Protein AF-A0A095D0M9-F1 (afdb_monomer_lite)

Secondary structure (DSSP, 8-state):
------HHHHHHHHHHHHTT-SBTTBSS--HHHHHHHHHHHHHHHTTSS---HHHHHHHHHHHTSHHHHHHHHHHHHHHHHHHHT-

Foldseek 3Di:
DPDPDDPVVVVVVLLVQQAPDQASPDDDDDVNLVVSLCVLVVCVVVVVDPDDPSSCVNNVVVCVDPVNVVVVVVVVVVVVVVVVVD

Sequence (86 aa):
MAGFGSLPAALDALESAVTGKAYVAGDRFSAADVYVGSQIDWGLQFGTIASRPAFEAYVAPLRDRPAYKRAKEIDNALIAEMQAAQ

Radius of gyration: 15.47 Å; chains: 1; bounding box: 33×43×38 Å

Structure (mmCIF, N/CA/C/O backbone):
data_AF-A0A095D0M9-F1
#
_entry.id   AF-A0A095D0M9-F1
#
loop_
_atom_site.group_PDB
_atom_site.id
_atom_site.type_symbol
_atom_site.label_atom_id
_atom_site.label_alt_id
_atom_site.label_comp_id
_atom_site.label_asym_id
_atom_site.label_entity_id
_atom_site.label_seq_id
_atom_site.pdbx_PDB_ins_code
_atom_site.Cartn_x
_atom_site.Cartn_y
_atom_site.Cartn_z
_atom_site.occupancy
_atom_site.B_iso_or_equiv
_atom_site.auth_seq_id
_atom_site.auth_comp_id
_atom_site.auth_asym_id
_atom_site.auth_atom_id
_atom_site.pdbx_PDB_model_num
ATOM 1 N N . MET A 1 1 ? -13.828 29.243 0.523 1.00 47.69 1 MET A N 1
ATOM 2 C CA . MET A 1 1 ? -12.674 28.358 0.262 1.00 47.69 1 MET A CA 1
ATOM 3 C C . MET A 1 1 ? -13.210 26.958 0.033 1.00 47.69 1 MET A C 1
ATOM 5 O O . MET A 1 1 ? -13.753 26.385 0.967 1.00 47.69 1 MET A O 1
ATOM 9 N N . ALA A 1 2 ? -13.160 26.443 -1.196 1.00 56.81 2 ALA A N 1
ATOM 10 C CA . ALA A 1 2 ? -13.532 25.055 -1.472 1.00 56.81 2 ALA A CA 1
ATOM 11 C C . ALA A 1 2 ? -12.384 24.158 -0.975 1.00 56.81 2 ALA A C 1
ATOM 13 O O . ALA A 1 2 ? -11.401 23.955 -1.679 1.00 56.81 2 ALA A O 1
ATOM 14 N N . GLY A 1 3 ? -12.429 23.764 0.299 1.00 62.59 3 GLY A N 1
ATOM 15 C CA . GLY A 1 3 ? -11.323 23.075 0.962 1.00 62.59 3 GLY A CA 1
ATOM 16 C C . GLY A 1 3 ? -11.277 21.600 0.585 1.00 62.59 3 GLY A C 1
ATOM 17 O O . GLY A 1 3 ? -11.981 20.798 1.184 1.00 62.59 3 GLY A O 1
ATOM 18 N N . PHE A 1 4 ? -10.429 21.229 -0.371 1.00 70.12 4 PHE A N 1
ATOM 19 C CA . PHE A 1 4 ? -10.190 19.835 -0.774 1.00 70.12 4 PHE A CA 1
ATOM 20 C C . PHE A 1 4 ? -9.201 19.090 0.154 1.00 70.12 4 PHE A C 1
ATOM 22 O O . PHE A 1 4 ? -8.594 18.099 -0.241 1.00 70.12 4 PHE A O 1
ATOM 29 N N . GLY A 1 5 ? -9.051 19.544 1.404 1.00 81.94 5 GLY A N 1
ATOM 30 C CA . GLY A 1 5 ? -8.133 18.961 2.388 1.00 81.94 5 GLY A CA 1
ATOM 31 C C . GLY A 1 5 ? -6.654 19.283 2.135 1.00 81.94 5 GLY A C 1
ATOM 32 O O . GLY A 1 5 ? -6.309 20.133 1.316 1.00 81.94 5 GLY A O 1
ATOM 33 N N . SER A 1 6 ? -5.774 18.619 2.885 1.00 91.94 6 SER A N 1
ATOM 34 C CA . SER A 1 6 ? -4.315 18.686 2.744 1.00 91.94 6 SER A CA 1
ATOM 35 C C . SER A 1 6 ? -3.741 17.274 2.636 1.00 91.94 6 SER A C 1
ATOM 37 O O . SER A 1 6 ? -4.365 16.316 3.096 1.00 91.94 6 SER A O 1
ATOM 39 N N . LEU A 1 7 ? -2.546 17.130 2.054 1.00 90.88 7 LEU A N 1
ATOM 40 C CA . LEU A 1 7 ? -1.880 15.826 1.980 1.00 90.88 7 LEU A CA 1
ATOM 41 C C . LEU A 1 7 ? -1.689 15.184 3.370 1.00 90.88 7 LEU A C 1
ATOM 43 O O . LEU A 1 7 ? -2.037 14.014 3.503 1.00 90.88 7 LEU A O 1
ATOM 47 N N . PRO A 1 8 ? -1.230 15.902 4.419 1.00 92.94 8 PRO A N 1
ATOM 48 C CA . PRO A 1 8 ? -1.171 15.335 5.766 1.00 92.94 8 PRO A CA 1
ATOM 49 C C . PRO A 1 8 ? -2.521 14.801 6.250 1.00 92.94 8 PRO A C 1
ATOM 51 O O . PRO A 1 8 ? -2.596 13.653 6.672 1.00 92.94 8 PRO A O 1
ATOM 54 N N . ALA A 1 9 ? -3.602 15.573 6.086 1.00 94.19 9 ALA A N 1
ATOM 55 C CA . ALA A 1 9 ? -4.936 15.137 6.494 1.00 94.19 9 ALA A CA 1
ATOM 56 C C . ALA A 1 9 ? -5.410 13.897 5.712 1.00 94.19 9 ALA A C 1
ATOM 58 O O . ALA A 1 9 ? -6.048 13.012 6.279 1.00 94.19 9 ALA A O 1
ATOM 59 N N . ALA A 1 10 ? -5.074 13.805 4.421 1.00 94.19 10 ALA A N 1
ATOM 60 C CA . ALA A 1 10 ? -5.367 12.628 3.610 1.00 94.19 10 ALA A CA 1
ATOM 61 C C . ALA A 1 10 ? -4.571 11.395 4.070 1.00 94.19 10 ALA A C 1
ATOM 63 O O . ALA A 1 10 ? -5.127 10.300 4.124 1.00 94.19 10 ALA A O 1
ATOM 64 N N . LEU A 1 11 ? -3.296 11.561 4.438 1.00 96.06 11 LEU A N 1
ATOM 65 C CA . LEU A 1 11 ? -2.468 10.473 4.966 1.00 96.06 11 LEU A CA 1
ATOM 66 C C . LEU A 1 11 ? -2.939 10.009 6.348 1.00 96.06 11 LEU A C 1
ATOM 68 O O . LEU A 1 11 ? -2.943 8.810 6.603 1.00 96.06 11 LEU A O 1
ATOM 72 N N . ASP A 1 12 ? -3.392 10.922 7.205 1.00 96.88 12 ASP A N 1
ATOM 73 C CA . ASP A 1 12 ? -3.945 10.579 8.520 1.00 96.88 12 ASP A CA 1
ATOM 74 C C . ASP A 1 12 ? -5.264 9.802 8.385 1.00 96.88 12 ASP A C 1
ATOM 76 O O . ASP A 1 12 ? -5.477 8.790 9.057 1.00 96.88 12 ASP A O 1
ATOM 80 N N . ALA A 1 13 ? -6.127 10.212 7.450 1.00 96.50 13 ALA A N 1
ATOM 81 C CA . ALA A 1 13 ? -7.333 9.461 7.117 1.00 96.50 13 ALA A CA 1
ATOM 82 C C . ALA A 1 13 ? -7.002 8.074 6.538 1.00 96.50 13 ALA A C 1
ATOM 84 O O . ALA A 1 13 ? -7.649 7.086 6.888 1.00 96.50 13 ALA A O 1
ATOM 85 N N . LEU A 1 14 ? -5.981 7.984 5.680 1.00 97.38 14 LEU A N 1
ATOM 86 C CA . LEU A 1 14 ? -5.537 6.722 5.095 1.00 97.38 14 LEU A CA 1
ATOM 87 C C . LEU A 1 14 ? -4.962 5.771 6.151 1.00 97.38 14 LEU A C 1
ATOM 89 O O . LEU A 1 14 ? -5.287 4.587 6.139 1.00 97.38 14 LEU A O 1
ATOM 93 N N . GLU A 1 15 ? -4.158 6.279 7.086 1.00 98.25 15 GLU A N 1
ATOM 94 C CA . GLU A 1 15 ? -3.636 5.503 8.214 1.00 98.25 15 GLU A CA 1
ATOM 95 C C . GLU A 1 15 ? -4.779 4.942 9.060 1.00 98.25 15 GLU A C 1
ATOM 97 O O . GLU A 1 15 ? -4.814 3.739 9.329 1.00 98.25 15 GLU A O 1
ATOM 102 N N . SER A 1 16 ? -5.766 5.774 9.405 1.00 98.12 16 SER A N 1
ATOM 103 C CA . SER A 1 16 ? -6.965 5.322 10.116 1.00 98.12 16 SER A CA 1
ATOM 104 C C . SER A 1 16 ? -7.724 4.239 9.339 1.00 98.12 16 SER A C 1
ATOM 106 O O . SER A 1 16 ? -8.187 3.260 9.924 1.00 98.12 16 SER A O 1
ATOM 108 N N . ALA A 1 17 ? -7.809 4.370 8.013 1.00 97.69 17 ALA A N 1
ATOM 109 C CA . ALA A 1 17 ? -8.536 3.432 7.170 1.00 97.69 17 ALA A CA 1
ATOM 110 C C . ALA A 1 17 ? -7.908 2.032 7.117 1.00 97.69 17 ALA A C 1
ATOM 112 O O . ALA A 1 17 ? -8.657 1.072 6.917 1.00 97.69 17 ALA A O 1
ATOM 113 N N . VAL A 1 18 ? -6.587 1.907 7.295 1.00 98.31 18 VAL A N 1
ATOM 114 C CA . VAL A 1 18 ? -5.856 0.628 7.191 1.00 98.31 18 VAL A CA 1
ATOM 115 C C . VAL A 1 18 ? -5.391 0.063 8.534 1.00 98.31 18 VAL A C 1
ATOM 117 O O . VAL A 1 18 ? -5.091 -1.127 8.624 1.00 98.31 18 VAL A O 1
ATOM 120 N N . THR A 1 19 ? -5.346 0.879 9.591 1.00 98.50 19 THR A N 1
ATOM 121 C CA . THR A 1 19 ? -4.872 0.451 10.915 1.00 98.50 19 THR A CA 1
ATOM 122 C C . THR A 1 19 ? -5.673 -0.744 11.429 1.00 98.50 19 THR A C 1
ATOM 124 O O . THR A 1 19 ? -6.892 -0.680 11.575 1.00 98.50 19 THR A O 1
ATOM 127 N N . GLY A 1 20 ? -4.970 -1.844 11.713 1.00 96.75 20 GLY A N 1
ATOM 128 C CA . GLY A 1 20 ? -5.553 -3.072 12.260 1.00 96.75 20 GLY A CA 1
ATOM 129 C C . GLY A 1 20 ? -6.403 -3.881 11.275 1.00 96.75 20 GLY A C 1
ATOM 130 O O . GLY A 1 20 ? -7.012 -4.867 11.686 1.00 96.75 20 GLY A O 1
ATOM 131 N N . LYS A 1 21 ? -6.456 -3.499 9.993 1.00 97.38 21 LYS A N 1
ATOM 132 C CA . LYS A 1 21 ? -7.242 -4.209 8.980 1.00 97.38 21 LYS A CA 1
ATOM 133 C C . LYS A 1 21 ? -6.379 -5.122 8.122 1.00 97.38 21 LYS A C 1
ATOM 135 O O . LYS A 1 21 ? -5.295 -4.744 7.692 1.00 97.38 21 LYS A O 1
ATOM 140 N N . ALA A 1 22 ? -6.921 -6.294 7.797 1.00 97.31 22 ALA A N 1
ATOM 141 C CA . ALA A 1 22 ? -6.351 -7.159 6.768 1.00 97.31 22 ALA A CA 1
ATOM 142 C C . ALA A 1 22 ? -6.614 -6.614 5.351 1.00 97.31 22 ALA A C 1
ATOM 144 O O . ALA A 1 22 ? -5.750 -6.727 4.487 1.00 97.31 22 ALA A O 1
ATOM 145 N N . TYR A 1 23 ? -7.791 -6.012 5.130 1.00 98.19 23 TYR A N 1
ATOM 146 C CA . TYR A 1 23 ? -8.216 -5.431 3.855 1.00 98.19 23 TYR A CA 1
ATOM 147 C C . TYR A 1 23 ? -8.968 -4.116 4.096 1.00 98.19 23 TYR A C 1
ATOM 149 O O . TYR A 1 23 ? -9.735 -3.991 5.053 1.00 98.19 23 TYR A O 1
ATOM 157 N N . VAL A 1 24 ? -8.764 -3.111 3.244 1.00 98.12 24 VAL A N 1
ATOM 158 C CA . VAL A 1 24 ? -9.260 -1.742 3.485 1.00 98.12 24 VAL A CA 1
ATOM 159 C C . VAL A 1 24 ? -10.791 -1.650 3.477 1.00 98.12 24 VAL A C 1
ATOM 161 O O . VAL A 1 24 ? -11.371 -0.845 4.212 1.00 98.12 24 VAL A O 1
ATOM 164 N N . ALA A 1 25 ? -11.446 -2.500 2.678 1.00 97.62 25 ALA A N 1
ATOM 165 C CA . ALA A 1 25 ? -12.879 -2.434 2.388 1.00 97.62 25 ALA A CA 1
ATOM 166 C C . ALA A 1 25 ? -13.736 -3.515 3.082 1.00 97.62 25 ALA A C 1
ATOM 168 O O . ALA A 1 25 ? -14.933 -3.594 2.809 1.00 97.62 25 ALA A O 1
AT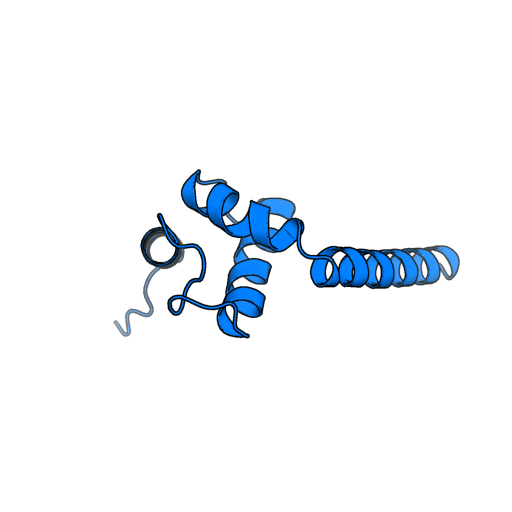OM 169 N N . GLY A 1 26 ? -13.164 -4.348 3.961 1.00 94.50 26 GLY A N 1
ATOM 170 C CA . GLY A 1 26 ? -13.907 -5.379 4.697 1.00 94.50 26 GLY A CA 1
ATOM 171 C C . GLY A 1 26 ? -13.072 -6.624 4.990 1.00 94.50 26 GLY A C 1
ATOM 172 O O . GLY A 1 26 ? -11.866 -6.534 5.195 1.00 94.50 26 GLY A O 1
ATOM 173 N N . ASP A 1 27 ? -13.709 -7.795 4.963 1.00 96.62 27 ASP A N 1
ATOM 174 C CA . ASP A 1 27 ? -13.095 -9.047 5.442 1.00 96.62 27 ASP A CA 1
ATOM 175 C C . ASP A 1 27 ? -12.471 -9.906 4.327 1.00 96.62 27 ASP A C 1
ATOM 177 O O . ASP A 1 27 ? -12.002 -11.019 4.566 1.00 96.62 27 ASP A O 1
ATOM 181 N N . ARG A 1 28 ? -12.453 -9.407 3.084 1.00 97.62 28 ARG A N 1
ATOM 182 C CA . ARG A 1 28 ? -11.883 -10.111 1.925 1.00 97.62 28 ARG A CA 1
ATOM 183 C C . ARG A 1 28 ? -11.050 -9.197 1.040 1.00 97.62 28 ARG A C 1
ATOM 185 O O . ARG A 1 28 ? -11.409 -8.044 0.822 1.00 97.62 28 ARG A O 1
ATOM 192 N N . PHE A 1 29 ? -10.014 -9.778 0.439 1.00 98.25 29 PHE A N 1
ATOM 193 C CA . PHE A 1 29 ? -9.208 -9.116 -0.580 1.00 98.25 29 PHE A CA 1
ATOM 194 C C . PHE A 1 29 ? -10.062 -8.705 -1.787 1.00 98.25 29 PHE A C 1
ATOM 196 O O . PHE A 1 29 ? -10.906 -9.473 -2.272 1.00 98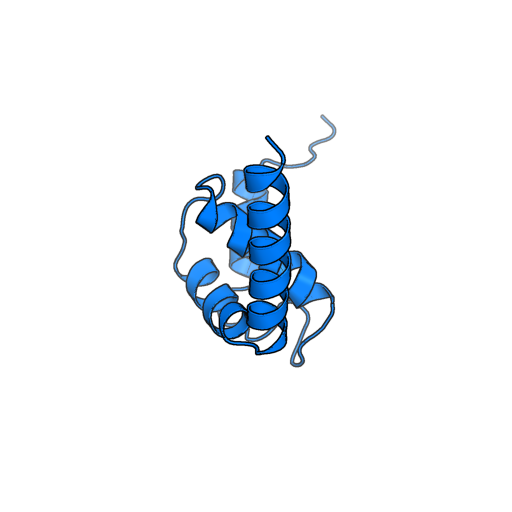.25 29 PHE A O 1
ATOM 203 N N . SER A 1 30 ? -9.814 -7.501 -2.291 1.00 98.25 30 SER A N 1
ATOM 204 C CA . SER A 1 30 ? -10.578 -6.867 -3.359 1.00 98.25 30 SER A CA 1
ATOM 205 C C . SER A 1 30 ? -9.704 -5.958 -4.230 1.00 98.25 30 SER A C 1
ATOM 207 O O . SER A 1 30 ? -8.528 -5.725 -3.952 1.00 98.25 30 SER A O 1
ATOM 209 N N . ALA A 1 31 ? -10.295 -5.392 -5.285 1.00 98.12 31 ALA A N 1
ATOM 210 C CA . ALA A 1 31 ? -9.636 -4.369 -6.096 1.00 98.12 31 ALA A CA 1
ATOM 211 C C . ALA A 1 31 ? -9.260 -3.111 -5.283 1.00 98.12 31 ALA A C 1
ATOM 213 O O . ALA A 1 31 ? -8.303 -2.427 -5.640 1.00 98.12 31 ALA A O 1
ATOM 214 N N . ALA A 1 32 ? -9.961 -2.827 -4.176 1.00 98.44 32 ALA A N 1
ATOM 215 C CA . ALA A 1 32 ? -9.622 -1.708 -3.301 1.00 98.44 32 ALA A CA 1
ATOM 216 C C . ALA A 1 32 ? -8.237 -1.895 -2.663 1.00 98.44 32 ALA A C 1
ATOM 218 O O . ALA A 1 32 ? -7.463 -0.946 -2.592 1.00 98.44 32 ALA A O 1
ATOM 219 N N . ASP A 1 33 ? -7.891 -3.122 -2.273 1.00 98.50 33 ASP A N 1
ATOM 220 C CA . ASP A 1 33 ? -6.591 -3.441 -1.677 1.00 98.50 33 ASP A CA 1
ATOM 221 C C . ASP A 1 33 ? -5.460 -3.366 -2.699 1.00 98.50 33 ASP A C 1
ATOM 223 O O . ASP A 1 33 ? -4.357 -2.951 -2.358 1.00 98.50 33 ASP A O 1
ATOM 227 N N . VAL A 1 34 ? -5.741 -3.711 -3.961 1.00 97.94 34 VAL A N 1
ATOM 228 C CA . VAL A 1 34 ? -4.786 -3.525 -5.063 1.00 97.94 34 VAL A CA 1
ATOM 229 C C . VAL A 1 34 ? -4.460 -2.042 -5.217 1.00 97.94 34 VAL A C 1
ATOM 231 O O . VAL A 1 34 ? -3.290 -1.678 -5.194 1.00 97.94 34 VAL A O 1
ATOM 234 N N . TYR A 1 35 ? -5.482 -1.190 -5.325 1.00 98.12 35 TYR A N 1
ATOM 235 C CA . TYR A 1 35 ? -5.306 0.239 -5.593 1.00 98.12 35 TYR A CA 1
ATOM 236 C C . TYR A 1 35 ? -4.716 1.006 -4.400 1.00 98.12 35 TYR A C 1
ATOM 238 O O . TYR A 1 35 ? -3.752 1.759 -4.537 1.00 98.12 35 TYR A O 1
ATOM 246 N N . VAL A 1 36 ? -5.272 0.803 -3.203 1.00 98.00 36 VAL A N 1
ATOM 247 C CA . VAL A 1 36 ? -4.785 1.460 -1.982 1.00 98.00 36 VAL A CA 1
ATOM 248 C C . VAL A 1 36 ? -3.409 0.923 -1.600 1.00 98.00 36 VAL A C 1
ATOM 250 O O . VAL A 1 36 ? -2.511 1.701 -1.281 1.00 98.00 36 VAL A O 1
ATOM 253 N N . GLY A 1 37 ? -3.223 -0.398 -1.679 1.00 97.94 37 GLY A N 1
ATOM 254 C CA . GLY A 1 37 ? -1.946 -1.043 -1.408 1.00 97.94 37 GLY A CA 1
ATOM 255 C C . GLY A 1 37 ? -0.844 -0.549 -2.337 1.00 97.94 37 GLY A C 1
ATOM 256 O O . GLY A 1 37 ? 0.226 -0.212 -1.844 1.00 97.94 37 GLY A O 1
ATOM 257 N N . SER A 1 38 ? -1.109 -0.417 -3.645 1.00 97.19 38 SER A N 1
ATOM 258 C CA . SER A 1 38 ? -0.108 0.089 -4.594 1.00 97.19 38 SER A CA 1
ATOM 259 C C . SER A 1 38 ? 0.301 1.528 -4.304 1.00 97.19 38 SER A C 1
ATOM 261 O O . SER A 1 38 ? 1.481 1.848 -4.396 1.00 97.19 38 SER A O 1
ATOM 263 N N . GLN A 1 39 ? -0.647 2.395 -3.929 1.00 97.25 39 GLN A N 1
ATOM 264 C CA . GLN A 1 39 ? -0.343 3.794 -3.628 1.00 97.25 39 GLN A CA 1
ATOM 265 C C . GLN A 1 39 ? 0.532 3.930 -2.375 1.00 97.25 39 GLN A C 1
ATOM 267 O O . GLN A 1 39 ? 1.479 4.718 -2.370 1.00 97.25 39 GLN A O 1
ATOM 272 N N . ILE A 1 40 ? 0.224 3.168 -1.321 1.00 98.12 40 ILE A N 1
ATOM 273 C CA . ILE A 1 40 ? 1.026 3.158 -0.094 1.00 98.12 40 ILE A CA 1
ATOM 274 C C . ILE A 1 40 ? 2.405 2.564 -0.390 1.00 98.12 40 ILE A C 1
ATOM 276 O O . ILE A 1 40 ? 3.413 3.197 -0.103 1.00 98.12 40 ILE A O 1
ATOM 280 N N . ASP A 1 41 ? 2.455 1.382 -1.002 1.00 98.00 41 ASP A N 1
ATOM 281 C CA . ASP A 1 41 ? 3.694 0.654 -1.274 1.00 98.00 41 ASP A CA 1
ATOM 282 C C . ASP A 1 41 ? 4.665 1.456 -2.150 1.00 98.00 41 ASP A C 1
ATOM 284 O O . ASP A 1 41 ? 5.830 1.622 -1.793 1.00 98.00 41 ASP A O 1
ATOM 288 N N . TRP A 1 42 ? 4.169 2.036 -3.247 1.00 97.12 42 TRP A N 1
ATOM 289 C CA . TRP A 1 42 ? 4.962 2.905 -4.115 1.00 97.12 42 TRP A CA 1
ATOM 290 C C . TRP A 1 42 ? 5.422 4.163 -3.372 1.00 97.12 42 TRP A C 1
ATOM 292 O O . TRP A 1 42 ? 6.597 4.519 -3.422 1.00 97.12 42 TRP A O 1
ATOM 302 N N . GLY A 1 43 ? 4.528 4.813 -2.620 1.00 97.56 43 GLY A N 1
ATOM 303 C CA . GLY A 1 43 ? 4.882 6.012 -1.865 1.00 97.56 43 GLY A CA 1
ATOM 304 C C . GLY A 1 43 ? 5.956 5.767 -0.803 1.00 97.56 43 GLY A C 1
ATOM 305 O O . GLY A 1 43 ? 6.825 6.618 -0.616 1.00 97.56 43 GLY A O 1
ATOM 306 N N . LEU A 1 44 ? 5.933 4.601 -0.152 1.00 98.06 44 LEU A N 1
ATOM 307 C CA . LEU A 1 44 ? 6.983 4.160 0.767 1.00 98.06 44 LEU A CA 1
ATOM 308 C C . LEU A 1 44 ? 8.287 3.859 0.018 1.00 98.06 44 LEU A C 1
ATOM 310 O O . LEU A 1 44 ? 9.346 4.332 0.423 1.00 98.06 44 LEU A O 1
ATOM 314 N N . GLN A 1 45 ? 8.212 3.121 -1.095 1.00 96.38 45 GLN A N 1
ATOM 315 C CA . GLN A 1 45 ? 9.374 2.743 -1.906 1.00 96.38 45 GLN A CA 1
ATOM 316 C C . GLN A 1 45 ? 10.141 3.966 -2.432 1.00 96.38 45 GLN A C 1
ATOM 318 O O . GLN A 1 45 ? 11.370 3.967 -2.433 1.00 96.38 45 GLN A O 1
ATOM 323 N N . PHE A 1 46 ? 9.425 5.003 -2.868 1.00 96.25 46 PHE A N 1
ATOM 324 C CA . PHE A 1 46 ? 10.010 6.231 -3.415 1.00 96.25 46 PHE A CA 1
ATOM 325 C C . PHE A 1 46 ? 10.185 7.346 -2.372 1.00 96.25 46 PHE A C 1
ATOM 327 O O . PHE A 1 46 ? 10.658 8.430 -2.709 1.00 96.25 46 PHE A O 1
ATOM 334 N N . GLY A 1 47 ? 9.808 7.107 -1.111 1.00 96.44 47 GLY A N 1
ATOM 335 C CA . GLY A 1 47 ? 9.930 8.082 -0.023 1.00 96.44 47 GLY A CA 1
ATOM 336 C C . GLY A 1 47 ? 9.015 9.307 -0.150 1.00 96.44 47 GLY A C 1
ATOM 337 O O . GLY A 1 47 ? 9.200 10.286 0.571 1.00 96.44 47 GLY A O 1
ATOM 338 N N . THR A 1 48 ? 8.023 9.280 -1.044 1.00 96.25 48 THR A N 1
ATOM 339 C CA . THR A 1 48 ? 7.035 10.363 -1.192 1.00 96.25 48 THR A CA 1
ATOM 340 C C . THR A 1 48 ? 5.954 10.312 -0.110 1.00 96.25 48 THR A C 1
ATOM 342 O O . THR A 1 48 ? 5.266 11.304 0.123 1.00 96.25 48 THR A O 1
ATOM 345 N N . ILE A 1 49 ? 5.791 9.161 0.549 1.00 96.88 49 ILE A N 1
ATOM 346 C CA . ILE A 1 49 ? 4.986 8.981 1.759 1.00 96.88 49 ILE A CA 1
ATOM 347 C C . ILE A 1 49 ? 5.937 8.588 2.888 1.00 96.88 49 ILE A C 1
ATOM 349 O O . ILE A 1 49 ? 6.693 7.627 2.768 1.00 96.88 49 ILE A O 1
ATOM 353 N N . ALA A 1 50 ? 5.892 9.326 3.999 1.00 95.38 50 ALA A N 1
ATOM 354 C CA . ALA A 1 50 ? 6.659 8.973 5.187 1.00 95.38 50 ALA A CA 1
ATOM 355 C C . ALA A 1 50 ? 6.189 7.622 5.747 1.00 95.38 50 ALA A C 1
ATOM 357 O O . ALA A 1 50 ? 4.983 7.383 5.859 1.00 95.38 50 ALA A O 1
ATOM 358 N N . SER A 1 51 ? 7.136 6.759 6.125 1.00 97.00 51 SER A N 1
ATOM 359 C CA . SER A 1 51 ? 6.809 5.456 6.706 1.00 97.00 51 SER A CA 1
ATOM 360 C C . SER A 1 51 ? 6.069 5.613 8.036 1.00 97.00 51 SER A C 1
ATOM 362 O O . SER A 1 51 ? 6.418 6.448 8.874 1.00 97.00 51 SER A O 1
ATOM 364 N N . ARG A 1 52 ? 5.019 4.804 8.206 1.00 98.12 52 ARG A N 1
ATOM 365 C CA . ARG A 1 52 ? 4.207 4.690 9.422 1.00 98.12 52 ARG A CA 1
ATOM 366 C C . ARG A 1 52 ? 3.993 3.201 9.714 1.00 98.12 52 ARG A C 1
ATOM 368 O O . ARG A 1 52 ? 3.779 2.447 8.761 1.00 98.12 52 ARG A O 1
ATOM 375 N N . PRO A 1 53 ? 3.979 2.753 10.985 1.00 98.50 53 PRO A N 1
ATOM 376 C CA . PRO A 1 53 ? 3.802 1.336 11.312 1.00 98.50 53 PRO A CA 1
ATOM 377 C C . PRO A 1 53 ? 2.549 0.705 10.690 1.00 98.50 53 PRO A C 1
ATOM 379 O O . PRO A 1 53 ? 2.606 -0.425 10.215 1.00 98.50 53 PRO A O 1
ATOM 382 N N . ALA A 1 54 ? 1.436 1.444 10.635 1.00 98.38 54 ALA A N 1
ATOM 383 C CA . ALA A 1 54 ? 0.195 0.972 10.025 1.00 98.38 54 ALA A CA 1
ATOM 384 C C . ALA A 1 54 ? 0.323 0.745 8.510 1.00 98.38 54 ALA A C 1
ATOM 386 O O . ALA A 1 54 ? -0.229 -0.220 7.987 1.00 98.38 54 ALA A O 1
ATOM 387 N N . PHE A 1 55 ? 1.072 1.601 7.809 1.00 98.69 55 PHE A N 1
ATOM 388 C CA . PHE A 1 55 ? 1.311 1.450 6.376 1.00 98.69 55 PHE A CA 1
ATOM 389 C C . PHE A 1 55 ? 2.168 0.224 6.081 1.00 98.69 55 PHE A C 1
ATOM 391 O O . PHE A 1 55 ? 1.762 -0.592 5.259 1.00 98.69 55 PHE A O 1
ATOM 398 N N . GLU A 1 56 ? 3.288 0.047 6.789 1.00 98.50 56 GLU A N 1
ATOM 399 C CA . GLU A 1 56 ? 4.151 -1.132 6.620 1.00 98.50 56 GLU A CA 1
ATOM 400 C C . GLU A 1 56 ? 3.404 -2.430 6.942 1.00 98.50 56 GLU A C 1
ATOM 402 O O . GLU A 1 56 ? 3.452 -3.385 6.165 1.00 98.50 56 GLU A O 1
ATOM 407 N N . ALA A 1 57 ? 2.659 -2.451 8.053 1.00 98.50 57 ALA A N 1
ATOM 408 C CA . ALA A 1 57 ? 1.857 -3.604 8.450 1.00 98.50 57 ALA A CA 1
ATOM 409 C C . ALA A 1 57 ? 0.781 -3.952 7.412 1.00 98.50 57 ALA A C 1
ATOM 411 O O . ALA A 1 57 ? 0.519 -5.131 7.180 1.00 98.50 57 ALA A O 1
ATOM 412 N N . TYR A 1 58 ? 0.179 -2.946 6.773 1.00 98.56 58 TYR A N 1
ATOM 413 C CA . TYR A 1 58 ? -0.834 -3.149 5.744 1.00 98.56 58 TYR A CA 1
ATOM 414 C C . TYR A 1 58 ? -0.239 -3.661 4.423 1.00 98.56 58 TYR A C 1
ATOM 416 O O . TYR A 1 58 ? -0.787 -4.585 3.824 1.00 98.56 58 TYR A O 1
ATOM 424 N N . VAL A 1 59 ? 0.894 -3.116 3.959 1.00 98.31 59 VAL A N 1
ATOM 425 C CA . VAL A 1 59 ? 1.478 -3.519 2.663 1.00 98.31 59 VAL A CA 1
ATOM 426 C C . VAL A 1 59 ? 2.280 -4.816 2.725 1.00 98.31 59 VAL A C 1
ATOM 428 O O . VAL A 1 59 ? 2.356 -5.514 1.715 1.00 98.31 59 VAL A O 1
ATOM 431 N N . ALA A 1 60 ? 2.856 -5.182 3.875 1.00 98.31 60 ALA A N 1
ATOM 432 C CA . ALA A 1 60 ? 3.649 -6.405 4.027 1.00 98.31 60 ALA A CA 1
ATOM 433 C C . ALA A 1 60 ? 2.932 -7.679 3.517 1.00 98.31 60 ALA A C 1
ATOM 435 O O . ALA A 1 60 ? 3.454 -8.321 2.602 1.00 98.31 60 ALA A O 1
ATOM 436 N N . PRO A 1 61 ? 1.712 -8.023 3.979 1.00 97.88 61 PRO A N 1
ATOM 437 C CA . PRO A 1 61 ? 1.001 -9.194 3.468 1.00 97.88 61 PRO A CA 1
ATOM 438 C C . PRO A 1 61 ? 0.576 -9.052 1.997 1.00 97.88 61 PRO A C 1
ATOM 440 O O . PRO A 1 61 ? 0.391 -10.063 1.317 1.00 97.88 61 PRO A O 1
ATOM 443 N N . LEU A 1 62 ? 0.429 -7.827 1.471 1.00 98.00 62 LEU A N 1
ATOM 444 C CA . LEU A 1 62 ? 0.137 -7.599 0.050 1.00 98.00 62 LEU A CA 1
ATOM 445 C C . LEU A 1 62 ? 1.353 -7.916 -0.828 1.00 98.00 62 LEU A C 1
ATOM 447 O O . LEU A 1 62 ? 1.199 -8.587 -1.851 1.00 98.00 62 LEU A O 1
ATOM 451 N N . ARG A 1 63 ? 2.552 -7.506 -0.391 1.00 97.94 63 ARG A N 1
ATOM 452 C CA . ARG A 1 63 ? 3.838 -7.813 -1.041 1.00 97.94 63 ARG A CA 1
ATOM 453 C C . ARG A 1 63 ? 4.112 -9.320 -1.090 1.00 97.94 63 ARG A C 1
ATOM 455 O O . ARG A 1 63 ? 4.738 -9.813 -2.029 1.00 97.94 63 ARG A O 1
ATOM 462 N N . ASP A 1 64 ? 3.608 -10.074 -0.115 1.00 98.00 64 ASP A N 1
ATOM 463 C CA . ASP A 1 64 ? 3.794 -11.526 -0.062 1.00 98.00 64 ASP A CA 1
ATOM 464 C C . ASP A 1 64 ? 2.949 -12.318 -1.063 1.00 98.00 64 ASP A C 1
ATOM 466 O O . ASP A 1 64 ? 3.271 -13.476 -1.360 1.00 98.00 64 ASP A O 1
ATOM 470 N N . ARG A 1 65 ? 1.907 -11.705 -1.636 1.00 97.62 65 ARG A N 1
ATOM 471 C CA . ARG A 1 65 ? 0.994 -12.381 -2.565 1.00 97.62 65 ARG A CA 1
ATOM 472 C C . ARG A 1 65 ? 1.740 -12.829 -3.831 1.00 97.62 65 ARG A C 1
ATOM 474 O O . ARG A 1 65 ? 2.417 -12.010 -4.455 1.00 97.62 65 ARG A O 1
ATOM 481 N N . PRO A 1 66 ? 1.537 -14.071 -4.316 1.00 98.38 66 PRO A N 1
ATOM 482 C CA . PRO A 1 66 ? 2.176 -14.547 -5.548 1.00 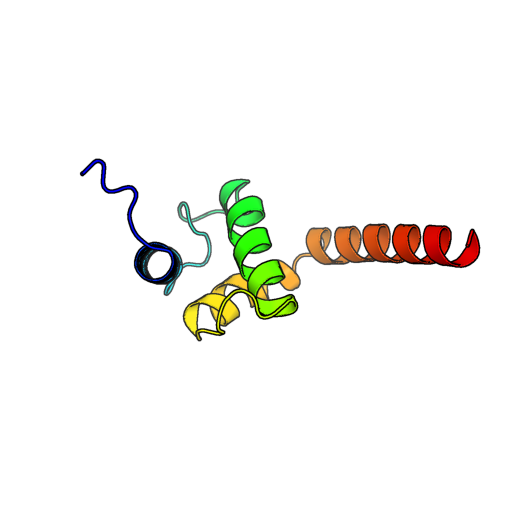98.38 66 PRO A CA 1
ATOM 483 C C . PRO A 1 66 ? 1.922 -13.646 -6.764 1.00 98.38 66 PRO A C 1
ATOM 485 O O . PRO A 1 66 ? 2.814 -13.430 -7.577 1.00 98.38 66 PRO A O 1
ATOM 488 N N . ALA A 1 67 ? 0.720 -13.069 -6.866 1.00 97.69 67 ALA A N 1
ATOM 489 C CA . ALA A 1 67 ? 0.371 -12.151 -7.948 1.00 97.69 67 ALA A CA 1
ATOM 490 C C . ALA A 1 67 ? 1.173 -10.837 -7.907 1.00 97.69 67 ALA A C 1
ATOM 492 O O . ALA A 1 67 ? 1.535 -10.327 -8.962 1.00 97.69 67 ALA A O 1
ATOM 493 N N . TYR A 1 68 ? 1.483 -10.317 -6.713 1.00 97.81 68 TYR A N 1
ATOM 494 C CA . TYR A 1 68 ? 2.325 -9.127 -6.561 1.00 97.81 68 TYR A CA 1
ATOM 495 C C . TYR A 1 68 ? 3.753 -9.416 -7.036 1.00 97.81 68 T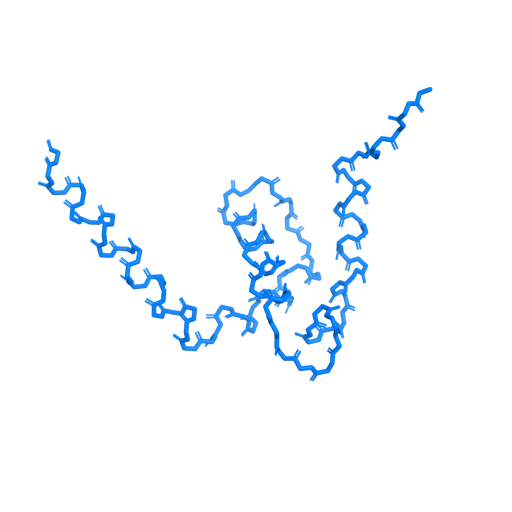YR A C 1
ATOM 497 O O . TYR A 1 68 ? 4.297 -8.677 -7.853 1.00 97.81 68 TYR A O 1
ATOM 505 N N . LYS A 1 69 ? 4.335 -10.534 -6.581 1.00 98.19 69 LYS A N 1
ATOM 506 C CA . LYS A 1 69 ? 5.695 -10.952 -6.960 1.00 98.19 69 LYS A CA 1
ATOM 507 C C . LYS A 1 69 ? 5.810 -11.151 -8.472 1.00 98.19 69 LYS A C 1
ATOM 509 O O . LYS A 1 69 ? 6.688 -10.565 -9.095 1.00 98.19 69 LYS A O 1
ATOM 514 N N . ARG A 1 70 ? 4.839 -11.849 -9.072 1.00 98.38 70 ARG A N 1
ATOM 515 C CA . ARG A 1 70 ? 4.747 -12.021 -10.529 1.00 98.38 70 ARG A CA 1
ATOM 516 C C . ARG A 1 70 ? 4.652 -10.690 -11.279 1.00 98.38 70 ARG A C 1
ATOM 518 O O . ARG A 1 70 ? 5.272 -10.545 -12.325 1.00 98.38 70 ARG A O 1
ATOM 525 N N . ALA A 1 71 ? 3.873 -9.728 -10.781 1.00 96.94 71 ALA A N 1
ATOM 526 C CA . ALA A 1 71 ? 3.783 -8.412 -11.412 1.00 96.94 71 ALA A CA 1
ATOM 527 C C . ALA A 1 71 ? 5.141 -7.691 -11.392 1.00 96.94 71 ALA A C 1
ATOM 529 O O . ALA A 1 71 ? 5.585 -7.208 -12.427 1.00 96.94 71 ALA A O 1
ATOM 530 N N . LYS A 1 72 ? 5.854 -7.715 -10.256 1.00 96.12 72 LYS A N 1
ATOM 531 C CA . LYS A 1 72 ? 7.204 -7.138 -10.156 1.00 96.12 72 LYS A CA 1
ATOM 532 C C . LYS A 1 72 ? 8.220 -7.827 -11.062 1.00 96.12 72 LYS A C 1
ATOM 534 O O . LYS A 1 72 ? 9.072 -7.151 -11.622 1.00 96.12 72 LYS A O 1
ATOM 539 N N . GLU A 1 73 ? 8.138 -9.144 -11.226 1.00 98.12 73 GLU A N 1
ATOM 540 C CA . GLU A 1 73 ? 8.985 -9.879 -12.175 1.00 98.12 73 GLU A CA 1
ATOM 541 C C . GLU A 1 73 ? 8.771 -9.396 -13.616 1.00 98.12 73 GLU A C 1
ATOM 543 O O . GLU A 1 73 ? 9.747 -9.150 -14.322 1.00 98.12 73 GLU A O 1
ATOM 548 N N . ILE A 1 74 ? 7.512 -9.206 -14.029 1.00 98.19 74 ILE A N 1
ATOM 549 C CA . ILE A 1 74 ? 7.167 -8.676 -15.357 1.00 98.19 74 ILE A CA 1
ATOM 550 C C . ILE A 1 74 ? 7.694 -7.246 -15.518 1.00 98.19 74 ILE A C 1
ATOM 552 O O . ILE A 1 74 ? 8.383 -6.964 -16.497 1.00 98.19 74 ILE A O 1
ATOM 556 N N . ASP A 1 75 ? 7.420 -6.364 -14.554 1.00 96.44 75 ASP A N 1
ATOM 557 C CA . ASP A 1 75 ? 7.867 -4.967 -14.600 1.00 96.44 75 ASP A CA 1
ATOM 558 C C . ASP A 1 75 ? 9.398 -4.875 -14.692 1.00 96.44 75 ASP A C 1
ATOM 560 O O . ASP A 1 75 ? 9.937 -4.146 -15.523 1.00 96.44 75 ASP A O 1
ATOM 564 N N . ASN A 1 76 ? 10.114 -5.654 -13.875 1.00 96.75 76 ASN A N 1
ATOM 565 C CA . ASN A 1 76 ? 11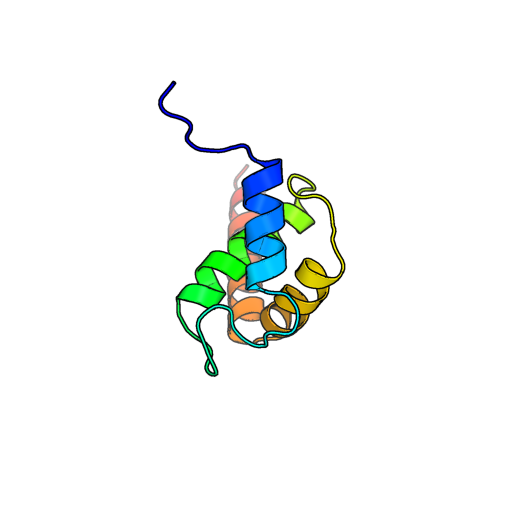.576 -5.677 -13.870 1.00 96.75 76 ASN A CA 1
ATOM 566 C C . ASN A 1 76 ? 12.152 -6.198 -15.195 1.00 96.75 76 ASN A C 1
ATOM 568 O O . ASN A 1 76 ? 13.161 -5.669 -15.660 1.00 96.75 76 ASN A O 1
ATOM 572 N N . ALA A 1 77 ? 11.523 -7.207 -15.808 1.00 97.94 77 ALA A N 1
ATOM 573 C CA . ALA A 1 77 ? 11.936 -7.713 -17.116 1.00 97.94 77 ALA A CA 1
ATOM 574 C C . ALA A 1 77 ? 11.788 -6.637 -18.204 1.00 97.94 77 ALA A C 1
ATOM 576 O O . ALA A 1 77 ? 12.735 -6.387 -18.946 1.00 97.94 77 ALA A O 1
ATOM 577 N N . LEU A 1 78 ? 10.652 -5.931 -18.234 1.00 97.94 78 LEU A N 1
ATOM 578 C CA . LEU A 1 78 ? 10.409 -4.840 -19.185 1.00 97.94 78 LEU A CA 1
ATOM 579 C C . LEU A 1 78 ? 11.381 -3.666 -18.987 1.00 97.94 78 LEU A C 1
ATOM 581 O O . LEU A 1 78 ? 11.874 -3.095 -19.958 1.00 97.94 78 LEU A O 1
ATOM 585 N N . ILE A 1 79 ? 11.701 -3.319 -17.735 1.00 96.44 79 ILE A N 1
ATOM 586 C CA . ILE A 1 79 ? 12.708 -2.293 -17.427 1.00 96.44 79 ILE A CA 1
ATOM 587 C C . ILE A 1 79 ? 14.083 -2.708 -17.967 1.00 96.44 79 ILE A C 1
ATOM 589 O O . ILE A 1 79 ? 14.761 -1.889 -18.588 1.00 96.44 79 ILE A O 1
ATOM 593 N N . ALA A 1 80 ? 14.488 -3.965 -17.768 1.00 97.00 80 ALA A N 1
ATOM 594 C CA . ALA A 1 80 ? 15.767 -4.472 -18.261 1.00 97.00 80 ALA A CA 1
ATOM 595 C C . ALA A 1 80 ? 15.839 -4.463 -19.799 1.00 97.00 80 ALA A C 1
ATOM 597 O O . ALA A 1 80 ? 16.850 -4.045 -20.363 1.00 97.00 80 ALA A O 1
ATOM 598 N N . GLU A 1 81 ? 14.757 -4.857 -20.481 1.00 97.44 81 GLU A N 1
ATOM 599 C CA . GLU A 1 81 ? 14.643 -4.772 -21.944 1.00 97.44 81 GLU A CA 1
ATOM 600 C C . GLU A 1 81 ? 14.804 -3.327 -22.438 1.00 97.44 81 GLU A C 1
ATOM 602 O O . GLU A 1 81 ? 15.588 -3.065 -23.352 1.00 97.44 81 GLU A O 1
ATOM 607 N N . MET A 1 82 ? 14.124 -2.368 -21.799 1.00 96.38 82 MET A N 1
ATOM 608 C CA . MET A 1 82 ? 14.236 -0.948 -22.144 1.00 96.38 82 MET A CA 1
ATOM 609 C C . MET A 1 82 ? 15.635 -0.373 -21.908 1.00 96.38 82 MET A C 1
ATOM 611 O O . MET A 1 82 ? 16.048 0.524 -22.639 1.00 96.38 82 MET A O 1
ATOM 615 N N . GLN A 1 83 ? 16.349 -0.833 -20.879 1.00 94.81 83 GLN A N 1
ATOM 616 C CA . GLN A 1 83 ? 17.719 -0.397 -20.592 1.00 94.81 83 GLN A CA 1
ATOM 617 C C . GLN A 1 83 ? 18.725 -0.964 -21.595 1.00 94.81 83 GLN A C 1
ATOM 619 O O . GLN A 1 83 ? 19.651 -0.262 -21.974 1.00 94.81 83 GLN A O 1
ATOM 624 N N . ALA A 1 84 ? 18.540 -2.207 -22.046 1.00 93.69 84 ALA A N 1
ATOM 625 C CA . ALA A 1 84 ? 19.409 -2.832 -23.044 1.00 93.69 84 ALA A CA 1
ATOM 626 C C . ALA A 1 84 ? 19.229 -2.249 -24.459 1.00 93.69 84 ALA A C 1
ATOM 628 O O . ALA A 1 84 ? 20.108 -2.402 -25.303 1.00 93.69 84 ALA A O 1
ATOM 629 N N . ALA A 1 85 ? 18.082 -1.618 -24.724 1.00 88.81 85 ALA A N 1
ATOM 630 C CA . ALA A 1 85 ? 17.774 -0.960 -25.992 1.00 88.81 85 ALA A CA 1
ATOM 631 C C . ALA A 1 85 ? 18.262 0.504 -26.080 1.00 88.81 85 ALA A C 1
ATOM 633 O O . ALA A 1 85 ? 18.086 1.126 -27.130 1.00 88.81 85 ALA A O 1
ATOM 634 N N . GLN A 1 86 ? 18.819 1.052 -24.994 1.00 66.56 86 GLN A N 1
ATOM 635 C CA . GLN A 1 86 ? 19.423 2.391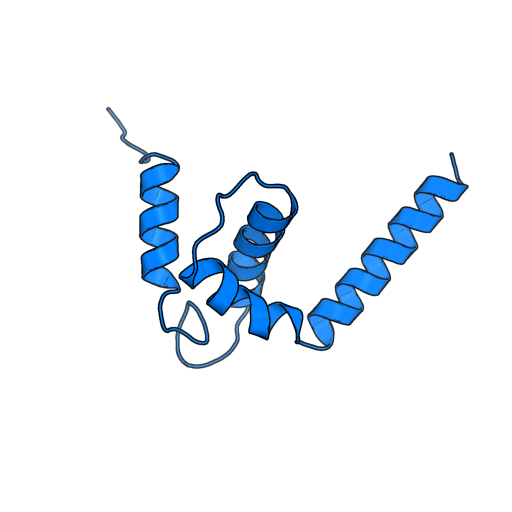 -24.921 1.00 66.56 86 GLN A CA 1
ATOM 636 C C . GLN A 1 86 ? 20.931 2.322 -25.159 1.00 66.56 86 GLN A C 1
ATOM 638 O O . GLN A 1 86 ? 21.445 3.254 -25.817 1.00 66.56 86 GLN A O 1
#

pLDDT: mean 94.79, std 8.98, range [47.69, 98.69]